Protein AF-A0A3P6AR51-F1 (afdb_monomer_lite)

Radius of gyration: 12.72 Å; chains: 1; bounding box: 37×22×25 Å

pLDDT: mean 70.44, std 13.84, range [35.81, 88.31]

Structure (mmCIF, N/CA/C/O backbone):
data_AF-A0A3P6AR51-F1
#
_entry.id   AF-A0A3P6AR51-F1
#
loop_
_atom_site.group_PDB
_atom_site.id
_atom_site.type_symbol
_atom_site.label_atom_id
_atom_site.label_alt_id
_atom_site.label_comp_id
_atom_site.label_asym_id
_atom_site.label_entity_id
_atom_site.label_seq_id
_atom_site.pdbx_PDB_ins_code
_atom_site.Cartn_x
_atom_site.Cartn_y
_atom_site.Cartn_z
_atom_site.occupancy
_atom_site.B_iso_or_equiv
_atom_site.auth_seq_id
_atom_site.auth_comp_id
_atom_site.auth_asym_id
_atom_site.auth_atom_id
_atom_site.pdbx_PDB_model_num
ATOM 1 N N . MET A 1 1 ? -17.339 4.366 2.559 1.00 54.69 1 MET A N 1
ATOM 2 C CA . MET A 1 1 ? -16.819 3.026 2.209 1.00 54.69 1 MET A CA 1
ATOM 3 C C . MET A 1 1 ? -16.270 2.331 3.461 1.00 54.69 1 MET A C 1
ATOM 5 O O . MET A 1 1 ? -15.067 2.205 3.605 1.00 54.69 1 MET A O 1
ATOM 9 N N . LYS A 1 2 ? -17.128 1.924 4.412 1.00 59.31 2 LYS A N 1
ATOM 10 C CA . LYS A 1 2 ? -16.682 1.397 5.726 1.00 59.31 2 LYS A CA 1
ATOM 11 C C . LYS A 1 2 ? -16.455 -0.127 5.765 1.00 59.31 2 LYS A C 1
ATOM 13 O O . LYS A 1 2 ? -16.146 -0.658 6.821 1.00 59.31 2 LYS A O 1
ATOM 18 N N . CYS A 1 3 ? -16.610 -0.824 4.637 1.00 77.38 3 CYS A N 1
ATOM 19 C CA . CYS A 1 3 ? -16.615 -2.293 4.592 1.00 77.38 3 CYS A CA 1
ATOM 20 C C . CYS A 1 3 ? -15.656 -2.890 3.554 1.00 77.38 3 CYS A C 1
ATOM 22 O O . CYS A 1 3 ? -15.712 -4.095 3.316 1.00 77.38 3 CYS A O 1
ATOM 24 N N . LEU A 1 4 ? -14.827 -2.077 2.888 1.00 85.69 4 LEU A N 1
ATOM 25 C CA . LEU A 1 4 ? -13.928 -2.600 1.861 1.00 85.69 4 LEU A CA 1
ATOM 26 C C . LEU A 1 4 ? -12.793 -3.364 2.541 1.00 85.69 4 LEU A C 1
ATOM 28 O O . LEU A 1 4 ? -11.981 -2.757 3.229 1.00 85.69 4 LEU A O 1
ATOM 32 N N . LYS A 1 5 ? -12.776 -4.689 2.365 1.00 85.25 5 LYS A N 1
ATOM 33 C CA . LYS A 1 5 ? -11.797 -5.591 2.990 1.00 85.25 5 LYS A CA 1
ATOM 34 C C . LYS A 1 5 ? -10.607 -5.909 2.095 1.00 85.25 5 LYS A C 1
ATOM 36 O O . LYS A 1 5 ? -9.548 -6.225 2.616 1.00 85.25 5 LYS A O 1
ATOM 41 N N . SER A 1 6 ? -10.772 -5.831 0.779 1.00 86.94 6 SER A N 1
ATOM 42 C CA . SER A 1 6 ? -9.713 -6.133 -0.182 1.00 86.94 6 SER A CA 1
ATOM 43 C C . SER A 1 6 ? -9.708 -5.083 -1.284 1.00 86.94 6 SER A C 1
ATOM 45 O O . SER A 1 6 ? -10.770 -4.712 -1.793 1.00 86.94 6 SER A O 1
ATOM 47 N N . LEU A 1 7 ? -8.522 -4.569 -1.595 1.00 86.56 7 LEU A N 1
ATOM 48 C CA . LEU A 1 7 ? -8.278 -3.588 -2.642 1.00 86.56 7 LEU A CA 1
ATOM 49 C C . LEU A 1 7 ? -7.160 -4.118 -3.539 1.00 86.56 7 LEU A C 1
ATOM 51 O O . LEU A 1 7 ? -6.016 -4.257 -3.107 1.00 86.56 7 LEU A O 1
ATOM 55 N N . ASP A 1 8 ? -7.500 -4.413 -4.789 1.00 88.31 8 ASP A N 1
ATOM 56 C CA . ASP A 1 8 ? -6.539 -4.854 -5.792 1.00 88.31 8 ASP A CA 1
ATOM 57 C C . ASP A 1 8 ? -6.257 -3.721 -6.778 1.00 88.31 8 ASP A C 1
ATOM 59 O O . ASP A 1 8 ? -7.150 -3.252 -7.482 1.00 88.31 8 ASP A O 1
ATOM 63 N N . LEU A 1 9 ? -5.009 -3.259 -6.789 1.00 88.25 9 LEU A N 1
ATOM 64 C CA . LEU A 1 9 ? -4.496 -2.231 -7.693 1.00 88.25 9 LEU A CA 1
ATOM 65 C C . LEU A 1 9 ? -3.405 -2.798 -8.605 1.00 88.25 9 LEU A C 1
ATOM 67 O O . LEU A 1 9 ? -2.614 -2.044 -9.176 1.00 88.25 9 LEU A O 1
ATOM 71 N N . SER A 1 10 ? -3.342 -4.120 -8.728 1.00 87.06 10 SER A N 1
ATOM 72 C CA . SER A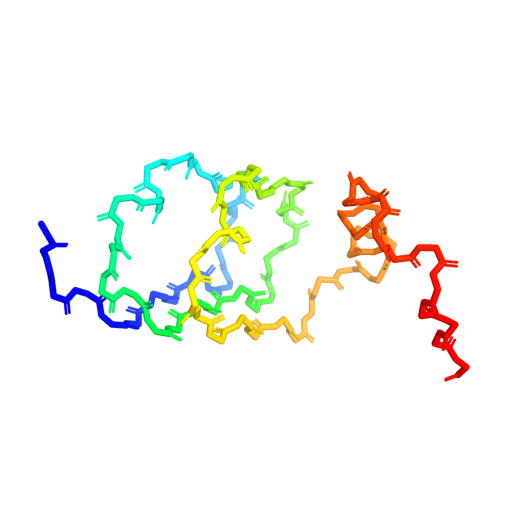 1 10 ? -2.362 -4.812 -9.552 1.00 87.06 10 SER A CA 1
ATOM 73 C C . SER A 1 10 ? -2.507 -4.446 -11.028 1.00 87.06 10 SER A C 1
ATOM 75 O O . SER A 1 10 ? -3.612 -4.205 -11.512 1.00 87.06 10 SER A O 1
ATOM 77 N N . ARG A 1 11 ? -1.390 -4.437 -11.763 1.00 87.81 11 ARG A N 1
ATOM 78 C CA . ARG A 1 11 ? -1.314 -4.115 -13.198 1.00 87.81 11 ARG A CA 1
ATOM 79 C C . ARG A 1 11 ? -1.842 -2.725 -13.550 1.00 87.81 11 ARG A C 1
ATOM 81 O O . ARG A 1 11 ? -2.226 -2.470 -14.690 1.00 87.81 11 ARG A O 1
ATOM 88 N N . THR A 1 12 ? -1.855 -1.806 -12.589 1.00 87.81 12 THR A N 1
ATOM 89 C CA . THR A 1 12 ? -2.238 -0.414 -12.833 1.00 87.81 12 THR A CA 1
ATOM 90 C C . THR A 1 12 ? -1.007 0.469 -13.028 1.00 87.81 12 THR A C 1
ATOM 92 O O . THR A 1 12 ? 0.087 0.195 -12.531 1.00 87.81 12 THR A O 1
ATOM 95 N N . ALA A 1 13 ? -1.188 1.590 -13.728 1.00 87.25 13 ALA A N 1
ATOM 96 C CA . ALA A 1 13 ? -0.151 2.606 -13.914 1.00 87.25 13 ALA A CA 1
ATOM 97 C C . ALA A 1 13 ? -0.002 3.547 -12.699 1.00 87.25 13 ALA A C 1
ATOM 99 O O . ALA A 1 13 ? 0.508 4.661 -12.849 1.00 87.25 13 ALA A O 1
ATOM 100 N N . ILE A 1 14 ? -0.469 3.126 -11.516 1.00 86.94 14 ILE A N 1
ATOM 101 C CA . ILE A 1 14 ? -0.451 3.937 -10.299 1.00 86.94 14 ILE A CA 1
ATOM 102 C C . ILE A 1 14 ? 0.982 4.355 -9.955 1.00 86.94 14 ILE A C 1
ATOM 104 O O . ILE A 1 14 ? 1.903 3.539 -9.971 1.00 86.94 14 ILE A O 1
ATOM 108 N N . LYS A 1 15 ? 1.166 5.649 -9.683 1.00 85.75 15 LYS A N 1
ATOM 109 C CA . LYS A 1 15 ? 2.466 6.240 -9.329 1.00 85.75 15 LYS A CA 1
ATOM 110 C C . LYS A 1 15 ? 2.639 6.378 -7.827 1.00 85.75 15 LYS A C 1
ATOM 112 O O . LYS A 1 15 ? 3.707 6.106 -7.288 1.00 85.75 15 LYS A O 1
ATOM 117 N N . GLU A 1 16 ? 1.562 6.768 -7.170 1.00 84.69 16 GLU A N 1
ATOM 118 C CA . GLU A 1 16 ? 1.496 6.980 -5.738 1.00 84.69 16 GLU A CA 1
ATOM 119 C C . GLU A 1 16 ? 0.142 6.518 -5.227 1.00 84.69 16 GLU A C 1
ATOM 121 O O . GLU A 1 16 ? -0.882 6.666 -5.899 1.00 84.69 16 GLU A O 1
ATOM 126 N N . LEU A 1 17 ? 0.145 5.940 -4.034 1.00 83.88 17 LEU A N 1
ATOM 127 C CA . LEU A 1 17 ? -1.082 5.647 -3.318 1.00 83.88 17 LEU A CA 1
ATOM 128 C C . LEU A 1 17 ? -1.353 6.813 -2.358 1.00 83.88 17 LEU A C 1
ATOM 130 O O . LEU A 1 17 ? -0.522 7.146 -1.516 1.00 83.88 17 LEU A O 1
ATOM 134 N N . HIS A 1 18 ? -2.497 7.474 -2.511 1.00 81.94 18 HIS A N 1
ATOM 135 C CA . HIS A 1 18 ? -2.844 8.633 -1.688 1.00 81.94 18 HIS A CA 1
ATOM 136 C C . HIS A 1 18 ? -3.156 8.236 -0.240 1.00 81.94 18 HIS A C 1
ATOM 138 O O . HIS A 1 18 ? -3.654 7.140 0.030 1.00 81.94 18 HIS A O 1
ATOM 144 N N . SER A 1 19 ? -2.967 9.184 0.685 1.00 78.94 19 SER A N 1
ATOM 145 C CA . SER A 1 19 ? -3.311 9.031 2.107 1.00 78.94 19 SER A CA 1
ATOM 146 C C . SER A 1 19 ? -4.775 8.667 2.342 1.00 78.94 19 SER A C 1
ATOM 148 O O . SER A 1 19 ? -5.088 8.110 3.382 1.00 78.94 19 SER A O 1
ATOM 150 N N . SER A 1 20 ? -5.667 8.876 1.368 1.00 80.62 20 SER A N 1
ATOM 151 C CA . SER A 1 20 ? -7.069 8.461 1.450 1.00 80.62 20 SER A CA 1
ATOM 152 C C . SER A 1 20 ? -7.266 6.957 1.668 1.00 80.62 20 SER A C 1
ATOM 154 O O . SER A 1 20 ? -8.314 6.555 2.176 1.00 80.62 20 SER A O 1
ATOM 156 N N . VAL A 1 21 ? -6.265 6.126 1.350 1.00 80.00 21 VAL A N 1
ATOM 157 C CA . VAL A 1 21 ? -6.288 4.693 1.675 1.00 80.00 21 VAL A CA 1
ATOM 158 C C . VAL A 1 21 ? -6.326 4.451 3.191 1.00 80.00 21 VAL A C 1
ATOM 160 O O . VAL A 1 21 ? -6.855 3.430 3.621 1.00 80.00 21 VAL A O 1
ATOM 163 N N . SER A 1 22 ? -5.853 5.406 4.006 1.00 75.56 22 SER A N 1
ATOM 164 C CA . SER A 1 22 ? -5.909 5.340 5.473 1.00 75.56 22 SER A CA 1
ATOM 165 C C . SER A 1 22 ? -7.347 5.348 6.008 1.00 75.56 22 SER A C 1
ATOM 167 O O . SER A 1 22 ? -7.636 4.760 7.050 1.00 75.56 22 SER A O 1
ATOM 169 N N . TYR A 1 23 ? -8.287 5.939 5.259 1.00 79.81 23 TYR A N 1
ATOM 170 C CA . TYR A 1 23 ? -9.709 5.944 5.608 1.00 79.81 23 TYR A CA 1
ATOM 171 C C . TYR A 1 23 ? -10.393 4.591 5.370 1.00 79.81 23 TYR A C 1
ATOM 173 O O . TYR A 1 23 ? -11.525 4.390 5.821 1.00 79.81 23 TYR A O 1
ATOM 181 N N . LEU A 1 24 ? -9.732 3.649 4.687 1.00 81.94 24 LEU A N 1
ATOM 182 C CA . LEU A 1 24 ? -10.209 2.276 4.522 1.00 81.94 24 LEU A CA 1
ATOM 183 C C . LEU A 1 24 ? -9.870 1.451 5.772 1.00 81.94 24 LEU A C 1
ATOM 185 O O . LEU A 1 24 ? -9.119 0.484 5.728 1.00 81.94 24 LEU A O 1
ATOM 189 N N . THR A 1 25 ? -10.457 1.823 6.910 1.00 78.75 25 THR A N 1
ATOM 190 C CA . THR A 1 25 ? -10.155 1.227 8.225 1.00 78.75 25 THR A CA 1
ATOM 191 C C . THR A 1 25 ? -10.521 -0.255 8.349 1.00 78.75 25 THR A C 1
ATOM 193 O O . THR A 1 25 ? -10.025 -0.936 9.241 1.00 78.75 25 THR A O 1
ATOM 196 N N . ALA A 1 26 ? -11.385 -0.762 7.464 1.00 81.38 26 ALA A N 1
ATOM 197 C CA . ALA A 1 26 ? -11.772 -2.170 7.387 1.00 81.38 26 ALA A CA 1
ATOM 198 C C . ALA A 1 26 ? -10.962 -2.972 6.351 1.00 81.38 26 ALA A C 1
ATOM 200 O O . ALA A 1 26 ? -11.268 -4.147 6.134 1.00 81.38 26 ALA A O 1
ATOM 201 N N . LEU A 1 27 ? -9.976 -2.349 5.694 1.00 81.00 27 LEU A N 1
ATOM 202 C CA . LEU A 1 27 ? -9.133 -3.012 4.708 1.00 81.00 27 LEU A CA 1
ATOM 203 C C . LEU A 1 27 ? -8.255 -4.047 5.409 1.00 81.00 27 LEU A C 1
ATOM 205 O O . LEU A 1 27 ? -7.603 -3.751 6.406 1.00 81.00 27 LEU A O 1
ATOM 209 N N . VAL A 1 28 ? -8.271 -5.265 4.882 1.00 81.56 28 VAL A N 1
ATOM 210 C CA . VAL A 1 28 ? -7.515 -6.429 5.363 1.00 81.56 28 VAL A CA 1
ATOM 211 C C . VAL A 1 28 ? -6.470 -6.854 4.335 1.00 81.56 28 VAL A C 1
ATOM 213 O O . VAL A 1 28 ? -5.475 -7.480 4.695 1.00 81.56 28 VAL A O 1
ATOM 216 N N . GLU A 1 29 ? -6.651 -6.482 3.070 1.00 81.00 29 GLU A N 1
ATOM 217 C CA . GLU A 1 29 ? -5.781 -6.886 1.976 1.00 81.00 29 GLU A CA 1
ATOM 218 C C . GLU A 1 29 ? -5.583 -5.760 0.956 1.00 81.00 29 GLU A C 1
ATOM 220 O O . GLU A 1 29 ? -6.548 -5.157 0.480 1.00 81.00 29 GLU A O 1
ATOM 225 N N . LEU A 1 30 ? -4.322 -5.513 0.598 1.00 82.69 30 LEU A N 1
ATOM 226 C CA . LEU A 1 30 ? -3.929 -4.613 -0.484 1.00 82.69 30 LEU A CA 1
ATOM 227 C C . LEU A 1 30 ? -2.984 -5.350 -1.439 1.00 82.69 30 LEU A C 1
ATOM 229 O O . LEU A 1 30 ? -1.910 -5.802 -1.029 1.00 82.69 30 LEU A O 1
ATOM 233 N N . ARG A 1 31 ? -3.375 -5.457 -2.713 1.00 83.19 31 ARG A N 1
ATOM 234 C CA . ARG A 1 31 ? -2.571 -6.092 -3.769 1.00 83.19 31 ARG A CA 1
ATOM 235 C C . ARG A 1 31 ? -1.998 -5.037 -4.708 1.00 83.19 31 ARG A C 1
ATOM 237 O O . ARG A 1 31 ? -2.731 -4.233 -5.280 1.00 83.19 31 ARG A O 1
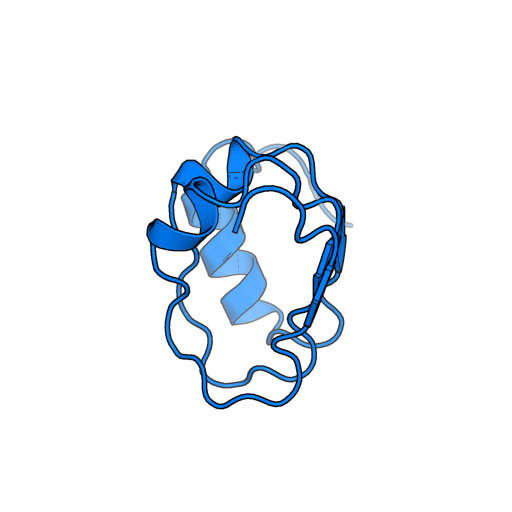ATOM 244 N N . LEU A 1 32 ? -0.674 -5.055 -4.851 1.00 80.44 32 LEU A N 1
ATOM 245 C CA . LEU A 1 32 ? 0.102 -4.154 -5.709 1.00 80.44 32 LEU A CA 1
ATOM 246 C C . LEU A 1 32 ? 1.080 -4.986 -6.547 1.00 80.44 32 LEU A C 1
ATOM 248 O O . LEU A 1 32 ? 2.300 -4.923 -6.380 1.00 80.44 32 LEU A O 1
ATOM 252 N N . ILE A 1 33 ? 0.532 -5.854 -7.397 1.00 81.19 33 ILE A N 1
ATOM 253 C CA . ILE A 1 33 ? 1.308 -6.754 -8.257 1.00 81.19 33 ILE A CA 1
ATOM 254 C C . ILE A 1 33 ? 1.496 -6.094 -9.623 1.00 81.19 33 ILE A C 1
ATOM 256 O O . ILE A 1 33 ? 0.535 -5.572 -10.168 1.00 81.19 33 ILE A O 1
ATOM 260 N N . GLU A 1 34 ? 2.701 -6.135 -10.200 1.00 81.75 34 GLU A N 1
ATOM 261 C CA . GLU A 1 34 ? 2.964 -5.584 -11.544 1.00 81.75 34 GLU A CA 1
ATOM 262 C C . GLU A 1 34 ? 2.573 -4.093 -11.677 1.00 81.75 34 GLU A C 1
ATOM 264 O O . GLU A 1 34 ? 1.959 -3.682 -12.658 1.00 81.75 34 GLU A O 1
ATOM 269 N N . CYS A 1 35 ? 2.922 -3.266 -10.684 1.00 84.75 35 CYS A N 1
ATOM 270 C CA . CYS A 1 35 ? 2.713 -1.811 -10.720 1.00 84.75 35 CYS A CA 1
ATOM 271 C C . CYS A 1 35 ? 4.039 -1.090 -11.037 1.00 84.75 35 CYS A C 1
ATOM 273 O O . CYS A 1 35 ? 4.705 -0.606 -10.117 1.00 84.75 35 CYS A O 1
ATOM 275 N N . PRO A 1 36 ? 4.464 -1.000 -12.315 1.00 77.25 36 PRO A N 1
ATOM 276 C CA . PRO A 1 36 ? 5.820 -0.574 -12.680 1.00 77.25 36 PRO A CA 1
ATOM 277 C C . PRO A 1 36 ? 6.119 0.883 -12.320 1.00 77.25 36 PRO A C 1
ATOM 279 O O . PRO A 1 36 ? 7.278 1.251 -12.129 1.00 77.25 36 PRO A O 1
ATOM 282 N N . ASN A 1 37 ? 5.085 1.717 -12.206 1.00 83.62 37 ASN A N 1
ATOM 283 C CA . ASN A 1 37 ? 5.217 3.146 -11.943 1.00 83.62 37 ASN A CA 1
ATOM 284 C C . ASN A 1 37 ? 5.104 3.511 -10.461 1.00 83.62 37 ASN A C 1
ATOM 286 O O . ASN A 1 37 ? 5.381 4.660 -10.121 1.00 83.62 37 ASN A O 1
ATOM 290 N N . LEU A 1 38 ? 4.752 2.558 -9.591 1.00 82.00 38 LEU A N 1
ATOM 291 C CA . LEU A 1 38 ? 4.552 2.825 -8.173 1.00 82.00 38 LEU A CA 1
ATOM 292 C C . LEU A 1 38 ? 5.888 3.204 -7.523 1.00 82.00 38 LEU A C 1
ATOM 294 O O . LEU A 1 38 ? 6.845 2.428 -7.538 1.00 82.00 38 LEU A O 1
ATOM 298 N N . ALA A 1 39 ? 5.954 4.415 -6.979 1.00 78.38 39 ALA A N 1
ATOM 299 C CA . ALA A 1 39 ? 7.160 5.008 -6.408 1.00 78.38 39 ALA A CA 1
ATOM 300 C C . ALA A 1 39 ? 7.001 5.372 -4.926 1.00 78.38 39 ALA A C 1
ATOM 302 O O . ALA A 1 39 ? 7.997 5.462 -4.208 1.00 78.38 39 ALA A O 1
ATOM 303 N N . SER A 1 40 ? 5.768 5.569 -4.459 1.00 75.44 40 SER A N 1
ATOM 304 C CA . SER A 1 40 ? 5.468 5.958 -3.083 1.00 75.44 40 SER A CA 1
ATOM 305 C C . SER A 1 40 ? 4.196 5.286 -2.566 1.00 75.44 40 SER A C 1
ATOM 307 O O . SER A 1 40 ? 3.229 5.048 -3.294 1.00 75.44 40 SER A O 1
ATOM 309 N N . LEU A 1 41 ? 4.212 4.994 -1.270 1.00 75.62 41 LEU A N 1
ATOM 310 C CA . LEU A 1 41 ? 3.042 4.647 -0.475 1.00 75.62 41 LEU A CA 1
ATOM 311 C C . LEU A 1 41 ? 2.869 5.730 0.602 1.00 75.62 41 LEU A C 1
ATOM 313 O O . LEU A 1 41 ? 3.868 6.358 0.968 1.00 75.62 41 LEU A O 1
ATOM 317 N N . PRO A 1 42 ? 1.645 5.973 1.097 1.00 73.25 42 PRO A N 1
ATOM 318 C CA . PRO A 1 42 ? 1.418 6.991 2.106 1.00 73.25 42 PRO A CA 1
ATOM 319 C C . PRO A 1 42 ? 2.024 6.531 3.429 1.00 73.25 42 PRO A C 1
ATOM 321 O O . PRO A 1 42 ? 1.976 5.346 3.754 1.00 73.25 42 PRO A O 1
ATOM 324 N N . ASP A 1 43 ? 2.575 7.462 4.204 1.00 69.88 43 ASP A N 1
ATOM 325 C CA . ASP A 1 43 ? 3.277 7.131 5.450 1.00 69.88 43 ASP A CA 1
ATOM 326 C C . ASP A 1 43 ? 2.342 6.423 6.460 1.00 69.88 43 ASP A C 1
ATOM 328 O O . ASP A 1 43 ? 2.762 5.516 7.180 1.00 69.88 43 ASP A O 1
ATOM 332 N N . ASP A 1 44 ? 1.042 6.735 6.417 1.00 65.88 44 ASP A N 1
ATOM 333 C CA . ASP A 1 44 ? 0.009 6.131 7.267 1.00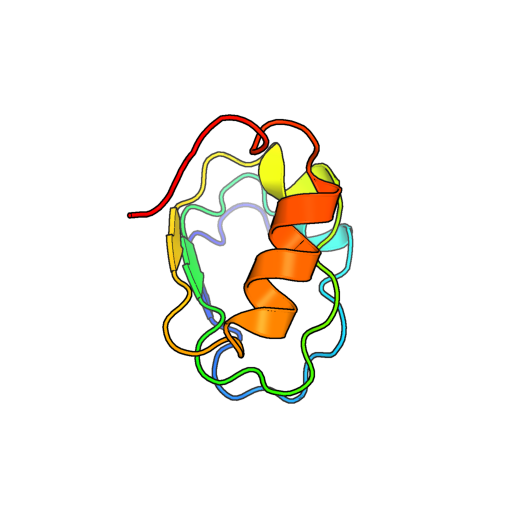 65.88 44 ASP A CA 1
ATOM 334 C C . ASP A 1 44 ? -0.443 4.735 6.811 1.00 65.88 44 ASP A C 1
ATOM 336 O O . ASP A 1 44 ? -1.133 4.043 7.563 1.00 65.88 44 ASP A O 1
ATOM 340 N N . VAL A 1 45 ? -0.068 4.279 5.607 1.00 65.38 45 VAL A N 1
ATOM 341 C CA . VAL A 1 45 ? -0.456 2.950 5.088 1.00 65.38 45 VAL A CA 1
ATOM 342 C C . VAL A 1 45 ? 0.008 1.829 6.018 1.00 65.38 45 VAL A C 1
ATOM 344 O O . VAL A 1 45 ? -0.631 0.786 6.111 1.00 65.38 45 VAL A O 1
ATOM 347 N N . TRP A 1 46 ? 1.107 2.074 6.734 1.00 59.38 46 TRP A N 1
ATOM 348 C CA . TRP A 1 46 ? 1.745 1.135 7.650 1.00 59.38 46 TRP A CA 1
ATOM 349 C C . TRP A 1 46 ? 1.080 1.091 9.028 1.00 59.38 46 TRP A C 1
ATOM 351 O O . TRP A 1 46 ? 1.321 0.161 9.792 1.00 59.38 46 TRP A O 1
ATOM 361 N N . SER A 1 47 ? 0.229 2.073 9.349 1.00 56.75 47 SER A N 1
ATOM 362 C CA . SER A 1 47 ? -0.579 2.071 10.576 1.00 56.75 47 SER A CA 1
ATOM 363 C C . SER A 1 47 ? -1.774 1.113 10.493 1.00 56.75 47 SER A C 1
ATOM 365 O O . SER A 1 47 ? -2.360 0.741 11.513 1.00 56.75 47 SER A O 1
ATOM 367 N N . LEU A 1 48 ? -2.131 0.686 9.280 1.00 59.34 48 LEU A N 1
ATOM 368 C CA . LEU A 1 48 ? -3.257 -0.193 9.034 1.00 59.34 48 LEU A CA 1
ATOM 369 C C . LEU A 1 48 ? -2.830 -1.668 9.116 1.00 59.34 48 LEU A C 1
ATOM 371 O O . LEU A 1 48 ? -1.855 -2.105 8.510 1.00 59.34 48 LEU A O 1
ATOM 375 N N . ARG A 1 49 ? -3.589 -2.463 9.880 1.00 59.06 49 ARG A N 1
ATOM 376 C CA . ARG A 1 49 ? -3.362 -3.907 10.060 1.00 59.06 49 ARG A CA 1
ATOM 377 C C . ARG A 1 49 ? -3.889 -4.707 8.863 1.00 59.06 49 ARG A C 1
ATOM 379 O O . ARG A 1 49 ? -4.806 -5.509 9.023 1.00 59.06 49 ARG A O 1
ATOM 386 N N . PHE A 1 50 ? -3.330 -4.498 7.675 1.00 64.75 50 PHE A N 1
ATOM 387 C CA . PHE A 1 50 ? -3.645 -5.325 6.509 1.00 64.75 50 PHE A CA 1
ATOM 388 C C . PHE A 1 50 ? -2.438 -6.077 5.968 1.00 64.75 50 PHE A C 1
ATOM 390 O O . PHE A 1 50 ? -1.286 -5.672 6.113 1.00 64.75 50 PHE A O 1
ATOM 397 N N . LYS A 1 51 ? -2.726 -7.207 5.326 1.00 61.16 51 LYS A N 1
ATOM 398 C CA . LYS A 1 51 ? -1.745 -8.004 4.603 1.00 61.16 51 LYS A CA 1
ATOM 399 C C . LYS A 1 51 ? -1.451 -7.301 3.278 1.00 61.16 51 LYS A C 1
ATOM 401 O O . LYS A 1 51 ? -2.351 -7.127 2.455 1.00 61.16 51 LYS A O 1
ATOM 406 N N . VAL A 1 52 ? -0.203 -6.884 3.081 1.00 66.25 52 VAL A N 1
ATOM 407 C CA . VAL A 1 52 ? 0.254 -6.312 1.808 1.00 66.25 52 VAL A CA 1
ATOM 408 C C . VAL A 1 52 ? 0.968 -7.396 1.018 1.00 66.25 52 VAL A C 1
ATOM 410 O O . VAL A 1 52 ? 1.949 -7.963 1.499 1.00 66.25 52 VAL A O 1
ATOM 413 N N . GLU A 1 53 ? 0.478 -7.700 -0.182 1.00 65.00 53 GLU A N 1
ATOM 414 C CA . GLU A 1 53 ? 1.151 -8.626 -1.094 1.00 65.00 53 GLU A CA 1
ATOM 415 C C . GLU A 1 53 ? 1.809 -7.848 -2.239 1.00 65.00 53 GLU A C 1
ATOM 417 O O . GLU A 1 53 ? 1.138 -7.235 -3.074 1.00 65.00 53 GLU A O 1
ATOM 422 N N . PHE A 1 54 ? 3.140 -7.925 -2.289 1.00 65.44 54 PHE A N 1
ATOM 423 C CA . PHE A 1 54 ? 3.967 -7.439 -3.388 1.00 65.44 54 PHE A CA 1
ATOM 424 C C . PHE A 1 54 ? 4.550 -8.650 -4.110 1.00 65.44 54 PHE A C 1
ATOM 426 O O . PHE A 1 54 ? 5.195 -9.485 -3.481 1.00 65.44 54 PHE A O 1
ATOM 433 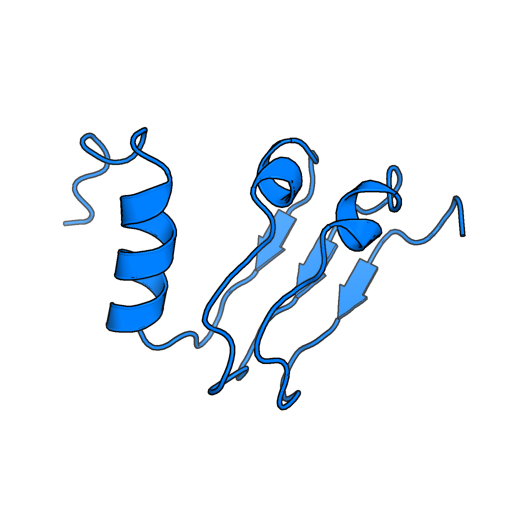N N . ARG A 1 55 ? 4.316 -8.777 -5.420 1.00 58.94 55 ARG A N 1
ATOM 434 C CA . ARG A 1 55 ? 4.851 -9.910 -6.202 1.00 58.94 55 ARG A CA 1
ATOM 435 C C . ARG A 1 55 ? 5.834 -9.484 -7.294 1.00 58.94 55 ARG A C 1
ATOM 437 O O . ARG A 1 55 ? 6.556 -10.327 -7.806 1.00 58.94 55 ARG A O 1
ATOM 444 N N . GLN A 1 56 ? 5.878 -8.193 -7.641 1.00 58.03 56 GLN A N 1
ATOM 445 C CA . GLN A 1 56 ? 6.744 -7.695 -8.714 1.00 58.03 56 GLN A CA 1
ATOM 446 C C . GLN A 1 56 ? 6.897 -6.163 -8.685 1.00 58.03 56 GLN A C 1
ATOM 448 O O . GLN A 1 56 ? 6.672 -5.478 -9.680 1.00 58.03 56 GLN A O 1
ATOM 453 N N . ILE A 1 57 ? 7.231 -5.596 -7.523 1.00 58.31 57 ILE A N 1
ATOM 454 C CA . ILE A 1 57 ? 7.860 -4.270 -7.525 1.00 58.31 57 ILE A CA 1
ATOM 455 C C . ILE A 1 57 ? 9.334 -4.534 -7.807 1.00 58.31 57 ILE A C 1
ATOM 457 O O . ILE A 1 57 ? 9.915 -5.412 -7.172 1.00 58.31 57 ILE A O 1
ATOM 461 N N . ASP A 1 58 ? 9.907 -3.814 -8.770 1.00 59.78 58 ASP A N 1
ATOM 462 C CA . ASP A 1 58 ? 11.356 -3.742 -8.967 1.00 59.78 58 ASP A CA 1
ATOM 463 C C . ASP A 1 58 ? 12.047 -3.713 -7.592 1.00 59.78 58 ASP A C 1
ATOM 465 O O . ASP A 1 58 ? 11.745 -2.856 -6.758 1.00 59.78 58 ASP A O 1
ATOM 469 N N . THR A 1 59 ? 12.900 -4.695 -7.311 1.00 55.94 59 THR A N 1
ATOM 470 C CA . THR A 1 59 ? 13.535 -4.884 -6.002 1.00 55.94 59 THR A CA 1
ATOM 471 C C . THR A 1 59 ? 14.330 -3.650 -5.570 1.00 55.94 59 THR A C 1
ATOM 473 O O . THR A 1 59 ? 14.417 -3.364 -4.372 1.00 55.94 59 THR A O 1
ATOM 476 N N . GLU A 1 60 ? 14.825 -2.840 -6.513 1.00 62.19 60 GLU A N 1
ATOM 477 C CA . GLU A 1 60 ? 15.427 -1.540 -6.209 1.00 62.19 60 GLU A CA 1
ATOM 478 C C . GLU A 1 60 ? 14.394 -0.505 -5.744 1.00 62.19 60 GLU A C 1
ATOM 480 O O . GLU A 1 60 ? 14.628 0.229 -4.783 1.00 62.19 60 GLU A O 1
ATOM 485 N N . LYS A 1 61 ? 13.216 -0.443 -6.373 1.00 63.44 61 LYS A N 1
ATOM 486 C CA . LYS A 1 61 ? 12.128 0.439 -5.912 1.00 63.44 61 LYS A CA 1
ATOM 487 C C . LYS A 1 61 ? 11.574 -0.015 -4.572 1.00 63.44 61 LYS A C 1
ATOM 489 O O . LYS A 1 61 ? 11.322 0.816 -3.700 1.00 63.44 61 LYS A O 1
ATOM 494 N N . PHE A 1 62 ? 11.418 -1.324 -4.399 1.00 68.19 62 PHE A N 1
ATOM 495 C CA . PHE A 1 62 ? 10.953 -1.906 -3.152 1.00 68.19 62 PHE A CA 1
ATOM 496 C C . PHE A 1 62 ? 11.933 -1.617 -2.011 1.00 68.19 62 PHE A C 1
ATOM 498 O O . PHE A 1 62 ? 11.516 -1.139 -0.960 1.00 68.19 62 PHE A O 1
ATOM 505 N N . SER A 1 63 ? 13.241 -1.789 -2.233 1.00 64.62 63 SER A N 1
ATOM 506 C CA . SER A 1 63 ? 14.260 -1.454 -1.231 1.00 64.62 63 SER A CA 1
ATOM 507 C C . SER A 1 63 ? 14.303 0.044 -0.908 1.00 64.62 63 SER A C 1
ATOM 509 O O . SER A 1 63 ? 14.424 0.399 0.261 1.00 64.62 63 SER A O 1
ATOM 511 N N . ARG A 1 64 ? 14.115 0.946 -1.885 1.00 66.25 64 ARG A N 1
ATOM 512 C CA . ARG A 1 64 ? 13.984 2.398 -1.628 1.00 66.25 64 ARG A CA 1
ATOM 513 C C . ARG A 1 64 ? 12.758 2.737 -0.779 1.00 66.25 64 ARG A C 1
ATOM 515 O O . ARG A 1 64 ? 12.875 3.534 0.152 1.00 66.25 64 ARG A O 1
ATOM 522 N N . LEU A 1 65 ? 11.610 2.122 -1.071 1.00 66.94 65 LEU A N 1
ATOM 523 C CA . LEU A 1 65 ? 10.387 2.261 -0.273 1.00 66.94 65 LEU A CA 1
ATOM 524 C C . LEU A 1 65 ? 10.611 1.786 1.169 1.00 66.94 65 LEU A C 1
ATOM 526 O O . LEU A 1 65 ? 10.238 2.484 2.106 1.00 66.94 65 LEU A O 1
ATOM 530 N N . TRP A 1 66 ? 11.282 0.648 1.347 1.00 62.91 66 TRP A N 1
ATOM 531 C CA . TRP A 1 66 ? 11.587 0.056 2.653 1.00 62.91 66 TRP A CA 1
ATOM 532 C C . TRP A 1 66 ? 12.627 0.870 3.446 1.00 62.91 66 TRP A C 1
ATOM 534 O O . TRP A 1 66 ? 12.488 1.061 4.654 1.00 62.91 66 TRP A O 1
ATOM 544 N N . ASN A 1 67 ? 13.638 1.422 2.765 1.00 61.94 67 ASN A N 1
ATOM 545 C CA . ASN A 1 67 ? 14.676 2.268 3.362 1.00 61.94 67 ASN A CA 1
ATOM 546 C C . ASN A 1 67 ? 14.108 3.570 3.944 1.00 61.94 67 ASN A C 1
ATOM 548 O O . ASN A 1 67 ? 14.610 4.049 4.963 1.00 61.94 67 ASN A O 1
ATOM 552 N N . ARG A 1 68 ? 13.032 4.117 3.353 1.00 61.28 68 ARG A N 1
ATOM 553 C CA . ARG A 1 68 ? 12.318 5.284 3.905 1.00 61.28 68 ARG A CA 1
ATOM 554 C C . ARG A 1 68 ? 11.656 5.003 5.252 1.00 61.28 68 ARG A C 1
ATOM 556 O O . ARG A 1 68 ? 11.375 5.948 5.979 1.00 61.28 68 ARG A O 1
ATOM 563 N N . LEU A 1 69 ? 11.433 3.739 5.607 1.00 59.41 69 LEU A N 1
ATOM 564 C CA . LEU A 1 69 ? 10.725 3.395 6.834 1.00 59.41 69 LEU A CA 1
ATOM 565 C C . LEU A 1 69 ? 11.625 3.407 8.079 1.00 59.41 69 LEU A C 1
ATOM 567 O O . LEU A 1 69 ? 11.108 3.373 9.189 1.00 59.41 69 LEU A O 1
ATOM 571 N N . GLY A 1 70 ? 12.956 3.464 7.947 1.00 52.53 70 GLY A N 1
ATOM 572 C CA . GLY A 1 70 ? 13.894 3.640 9.072 1.00 52.53 70 GLY A CA 1
ATOM 573 C C . GLY A 1 70 ? 14.023 2.459 10.057 1.00 52.53 70 GLY A C 1
ATOM 574 O O . GLY A 1 70 ? 15.113 2.214 10.569 1.00 52.53 70 GLY A O 1
ATOM 575 N N . TRP A 1 71 ? 12.966 1.670 10.272 1.00 54.53 71 TRP A N 1
ATOM 576 C CA . TRP A 1 71 ? 12.917 0.495 11.158 1.00 54.53 71 TRP A CA 1
ATOM 577 C C . TRP A 1 71 ? 13.557 -0.777 10.581 1.00 54.53 71 TRP A C 1
ATOM 579 O O . TRP A 1 71 ? 13.810 -1.730 11.314 1.00 54.53 71 TRP A O 1
ATOM 589 N N . LEU A 1 72 ? 13.893 -0.786 9.288 1.00 44.88 72 LEU A N 1
ATOM 590 C CA . LEU A 1 72 ? 14.458 -1.945 8.588 1.00 44.88 72 LEU A CA 1
ATOM 591 C C . LEU A 1 72 ? 15.969 -1.924 8.395 1.00 44.88 72 LEU A C 1
ATOM 593 O O . LEU A 1 72 ? 16.509 -2.777 7.701 1.00 44.88 72 LEU A O 1
ATOM 597 N N . LYS A 1 73 ? 16.685 -1.077 9.141 1.00 44.16 73 LYS A N 1
ATOM 598 C CA . LYS A 1 73 ? 18.134 -1.261 9.332 1.00 44.16 73 LYS A CA 1
ATOM 599 C C . LYS A 1 73 ? 18.501 -2.569 10.069 1.00 44.16 73 LYS A C 1
ATOM 601 O O . LYS A 1 73 ? 19.677 -2.790 10.334 1.00 44.16 73 LYS A O 1
ATOM 606 N N . LYS A 1 74 ? 17.533 -3.434 10.411 1.00 43.75 74 LYS A N 1
ATOM 607 C CA . LYS A 1 74 ? 17.754 -4.709 11.117 1.00 43.75 74 LYS A CA 1
ATOM 608 C C . LYS A 1 74 ? 17.251 -5.978 10.429 1.00 43.75 74 LYS A C 1
ATOM 610 O O . LYS A 1 74 ? 17.487 -7.048 10.977 1.00 43.75 74 LYS A O 1
ATOM 615 N N . VAL A 1 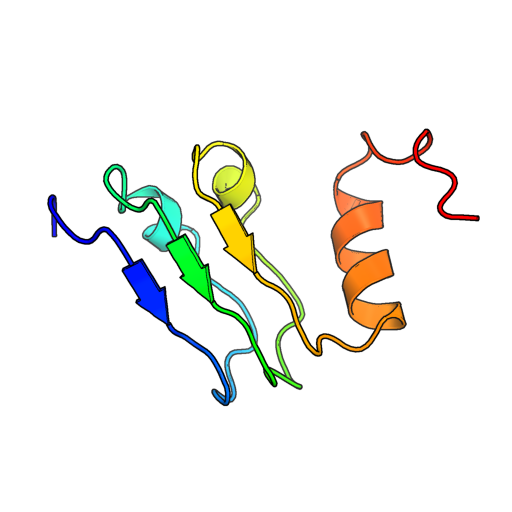75 ? 16.616 -5.912 9.261 1.00 46.16 75 VAL A N 1
ATOM 616 C CA . VAL A 1 75 ? 16.327 -7.145 8.510 1.00 46.16 75 VAL A CA 1
ATOM 617 C C . VAL A 1 75 ? 17.364 -7.247 7.406 1.00 46.16 75 VAL A C 1
ATOM 619 O O . VAL A 1 75 ? 17.163 -6.770 6.294 1.00 46.16 75 VAL A O 1
ATOM 622 N N . GLN A 1 76 ? 18.514 -7.826 7.758 1.00 39.38 76 GLN A N 1
ATOM 623 C CA . GLN A 1 76 ? 19.366 -8.459 6.763 1.00 39.38 76 GLN A CA 1
ATOM 624 C C . GLN A 1 76 ? 18.514 -9.536 6.093 1.00 39.38 76 GLN A C 1
ATOM 626 O O . GLN A 1 76 ? 18.184 -10.547 6.708 1.00 39.38 76 GLN A O 1
ATOM 631 N N . ILE A 1 77 ? 18.093 -9.270 4.864 1.00 40.88 77 ILE A N 1
ATOM 632 C CA . ILE A 1 77 ? 17.623 -10.317 3.971 1.00 40.88 77 ILE A CA 1
ATOM 633 C C . ILE A 1 77 ? 18.906 -10.877 3.358 1.00 40.88 77 ILE A C 1
ATOM 635 O O . ILE A 1 77 ? 19.488 -10.245 2.476 1.00 40.88 77 ILE A O 1
ATOM 639 N N . SER A 1 78 ? 19.399 -11.970 3.943 1.00 35.81 78 SER A N 1
ATOM 640 C CA . SER A 1 78 ? 20.342 -12.879 3.281 1.00 35.81 78 SER A CA 1
ATOM 641 C C . SER A 1 78 ? 19.621 -13.688 2.211 1.00 35.81 78 SER A C 1
ATOM 643 O O . SER A 1 78 ? 18.419 -13.978 2.418 1.00 3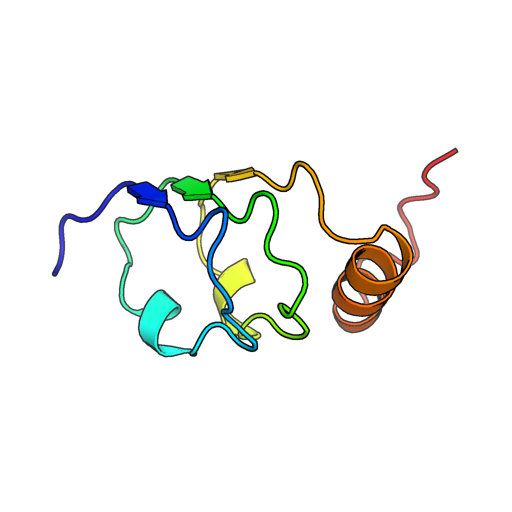5.81 78 SER A O 1
#

Sequence (78 aa):
MKCLKSLDLSRTAIKELHSSVSYLTALVELRLIECPNLASLPDDVWSLRFKVEFRQIDTEKFSRLWNRLGWLKKVQIS

Foldseek 3Di:
DAAAAEDEPEPHCDQEDDPVVLVNQNHAEYEHENNANHQYYDPCVVVHNHDYDYDDHDVVSVVVHVVVNVPPVPDPPD

InterPro domains:
  IPR032675 Leucine-rich repeat domain superfamily [G3DSA:3.80.10.10] (1-77)

Secondary structure (DSSP, 8-state):
-----EEE-TT----B--GGGGG-TT--EEE--S-TT--B--GGGGGS--EEE-S-S-HHHHHHHHHTTSTTTT----

Organism: Brassica oleracea (NCBI:txid3712)